Protein AF-A0AAW8NCE7-F1 (afdb_monomer)

Secondary structure (DSSP, 8-state):
--------SHHHHHHHHHHHHHHHHHHHHHHHH-------TTS-------HHHHHHHHHHTTEEEEE-TT--EEEEEHHHHHTT-

pLDDT: mean 74.78, std 11.85, range [40.78, 90.31]

Solvent-accessible surface area (backbone atoms only — not comparable to full-atom values): 5582 Å² total; per-residue (Å²): 137,86,84,76,84,80,92,74,64,69,68,65,52,52,52,52,52,52,52,54,52,50,53,57,56,56,56,58,46,32,78,78,73,41,74,91,65,78,70,59,86,86,59,78,85,77,83,76,80,47,75,64,56,54,54,49,51,61,62,53,69,48,48,43,81,45,68,50,99,88,70,53,77,44,81,40,51,50,76,61,56,69,74,73,114

Radius of gyration: 28.51 Å; Cα contacts (8 Å, |Δi|>4): 28; chains: 1; bounding box: 40×44×90 Å

Structure (mmCIF, N/CA/C/O backbone):
data_AF-A0AAW8NCE7-F1
#
_entry.id   AF-A0AAW8NCE7-F1
#
loop_
_atom_site.group_PDB
_atom_site.id
_atom_site.type_symbol
_atom_site.label_atom_id
_atom_site.label_alt_id
_atom_site.label_comp_id
_atom_site.label_asym_id
_atom_site.label_entity_id
_atom_site.label_seq_id
_atom_site.pdbx_PDB_ins_code
_atom_site.Cartn_x
_atom_site.Cartn_y
_atom_site.Cartn_z
_atom_site.occupancy
_atom_site.B_iso_or_equiv
_atom_site.auth_seq_id
_atom_site.auth_comp_id
_atom_site.auth_asym_id
_atom_site.auth_atom_id
_atom_site.pdbx_PDB_model_num
ATOM 1 N N . MET A 1 1 ? 6.364 -28.364 -63.032 1.00 42.09 1 MET A N 1
ATOM 2 C CA . MET A 1 1 ? 6.753 -26.935 -62.957 1.00 42.09 1 MET A CA 1
ATOM 3 C C . MET A 1 1 ? 5.676 -26.316 -62.105 1.00 42.09 1 MET A C 1
ATOM 5 O O . MET A 1 1 ? 4.648 -25.911 -62.629 1.00 42.09 1 MET A O 1
ATOM 9 N N . ASP A 1 2 ? 5.858 -26.368 -60.790 1.00 40.78 2 ASP A N 1
ATOM 10 C CA . ASP A 1 2 ? 4.741 -26.181 -59.868 1.00 40.78 2 ASP A CA 1
ATOM 11 C C . ASP A 1 2 ? 4.938 -24.824 -59.198 1.00 40.78 2 ASP A C 1
ATOM 13 O O . ASP A 1 2 ? 5.782 -24.645 -58.320 1.00 40.78 2 ASP A O 1
ATOM 17 N N . SER A 1 3 ? 4.226 -23.825 -59.719 1.00 50.38 3 SER A N 1
ATOM 18 C CA . SER A 1 3 ? 4.205 -22.473 -59.172 1.00 50.38 3 SER A CA 1
ATOM 19 C C . SER A 1 3 ? 3.206 -22.435 -58.018 1.00 50.38 3 SER A C 1
ATOM 21 O O . SER A 1 3 ? 1.995 -22.445 -58.231 1.00 50.38 3 SER A O 1
ATOM 23 N N . PHE A 1 4 ? 3.712 -22.427 -56.787 1.00 44.84 4 PHE A N 1
ATOM 24 C CA . PHE A 1 4 ? 2.889 -22.214 -55.600 1.00 44.84 4 PHE A CA 1
ATOM 25 C C . PHE A 1 4 ? 2.536 -20.722 -55.461 1.00 44.84 4 PHE A C 1
ATOM 27 O O . PHE A 1 4 ? 3.424 -19.870 -55.586 1.00 44.84 4 PHE A O 1
ATOM 34 N N . PRO A 1 5 ? 1.270 -20.365 -55.170 1.00 52.59 5 PRO A N 1
ATOM 35 C CA . PRO A 1 5 ? 0.889 -18.977 -54.957 1.00 52.59 5 PRO A CA 1
ATOM 36 C C . PRO A 1 5 ? 1.525 -18.445 -53.666 1.00 52.59 5 PRO A C 1
ATOM 38 O O . PRO A 1 5 ? 1.258 -18.924 -52.565 1.00 52.59 5 PRO A O 1
ATOM 41 N N . ARG A 1 6 ? 2.367 -17.415 -53.802 1.00 58.69 6 ARG A N 1
ATOM 42 C CA . ARG A 1 6 ? 2.872 -16.614 -52.679 1.00 58.69 6 ARG A CA 1
ATOM 43 C C . ARG A 1 6 ? 1.690 -15.896 -52.025 1.00 58.69 6 ARG A C 1
ATOM 45 O O . ARG A 1 6 ? 1.181 -14.922 -52.576 1.00 58.69 6 ARG A O 1
ATOM 52 N N . ILE A 1 7 ? 1.287 -16.337 -50.837 1.00 56.53 7 ILE A N 1
ATOM 53 C CA . ILE A 1 7 ? 0.395 -15.568 -49.962 1.00 56.53 7 ILE A CA 1
ATOM 54 C C . ILE A 1 7 ? 1.233 -14.427 -49.368 1.00 56.53 7 ILE A C 1
ATOM 56 O O . ILE A 1 7 ? 1.794 -14.534 -48.283 1.00 56.53 7 ILE A O 1
ATOM 60 N N . VAL A 1 8 ? 1.404 -13.354 -50.139 1.00 59.88 8 VAL A N 1
ATOM 61 C CA . VAL A 1 8 ? 2.076 -12.122 -49.710 1.00 59.88 8 VAL A C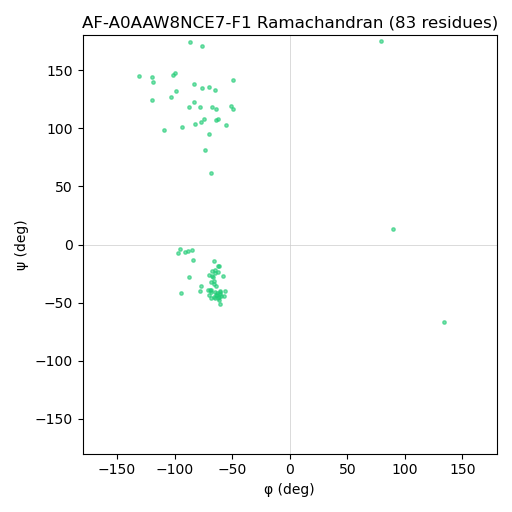A 1
ATOM 62 C C . VAL A 1 8 ? 1.026 -11.095 -49.303 1.00 59.88 8 VAL A C 1
ATOM 64 O O . VAL A 1 8 ? 0.088 -10.823 -50.050 1.00 59.88 8 VAL A O 1
ATOM 67 N N . GLY A 1 9 ? 1.231 -10.474 -48.142 1.00 57.50 9 GLY A N 1
ATOM 68 C CA . GLY A 1 9 ? 0.943 -9.047 -47.992 1.00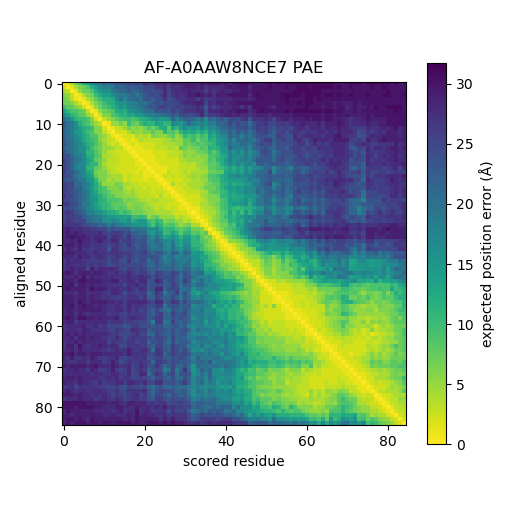 57.50 9 GLY A CA 1
ATOM 69 C C . GLY A 1 9 ? 0.174 -8.657 -46.737 1.00 57.50 9 GLY A C 1
ATOM 70 O O . GLY A 1 9 ? 0.721 -7.996 -45.871 1.00 57.50 9 GLY A O 1
ATOM 71 N N . LYS A 1 10 ? -1.087 -9.068 -46.589 1.00 59.28 10 LYS A N 1
ATOM 72 C CA . LYS A 1 10 ? -2.015 -8.314 -45.717 1.00 59.28 10 LYS A CA 1
ATOM 73 C C . LYS A 1 10 ? -1.855 -8.520 -44.204 1.00 59.28 10 LYS A C 1
ATOM 75 O O . LYS A 1 10 ? -2.060 -7.585 -43.430 1.00 59.28 10 LYS A O 1
ATOM 80 N N . GLY A 1 11 ? -1.514 -9.731 -43.761 1.00 59.19 11 GLY A N 1
ATOM 81 C CA . GLY A 1 11 ? -1.454 -10.055 -42.327 1.00 59.19 11 GLY A CA 1
ATOM 82 C C . GLY A 1 11 ? -0.291 -9.373 -41.602 1.00 59.19 11 GLY A C 1
ATOM 83 O O . GLY A 1 11 ? -0.470 -8.807 -40.527 1.00 59.19 11 GLY A O 1
ATOM 84 N N . VAL A 1 12 ? 0.888 -9.375 -42.225 1.00 62.22 12 VAL A N 1
ATOM 85 C CA . VAL A 1 12 ? 2.120 -8.815 -41.646 1.00 62.22 12 VAL A CA 1
ATOM 86 C C . VAL A 1 12 ? 2.055 -7.286 -41.597 1.00 62.22 12 VAL A C 1
ATOM 88 O O . VAL A 1 12 ? 2.432 -6.686 -40.593 1.00 62.22 12 VAL A O 1
ATOM 91 N N . GLU A 1 13 ? 1.490 -6.660 -42.632 1.00 67.19 13 GLU A N 1
ATOM 92 C CA . GLU A 1 13 ? 1.242 -5.213 -42.674 1.00 67.19 13 GLU A CA 1
ATOM 93 C C . GLU A 1 13 ? 0.285 -4.772 -41.561 1.00 67.19 13 GLU A C 1
ATOM 95 O O . GLU A 1 13 ? 0.558 -3.810 -40.844 1.00 67.19 13 GLU A O 1
ATOM 100 N N . THR A 1 14 ? -0.806 -5.514 -41.352 1.00 77.88 14 THR A N 1
ATOM 101 C CA . THR A 1 14 ? -1.794 -5.194 -40.310 1.00 77.88 14 THR A CA 1
ATOM 102 C C . THR A 1 14 ? -1.179 -5.270 -38.910 1.00 77.88 14 THR A C 1
ATOM 104 O O . THR A 1 14 ? -1.381 -4.369 -38.097 1.00 77.88 14 THR A O 1
ATOM 107 N N . VAL A 1 15 ? -0.379 -6.305 -38.631 1.00 79.69 15 VAL A N 1
ATOM 108 C CA . VAL A 1 15 ? 0.316 -6.449 -37.342 1.00 79.69 15 VAL A CA 1
ATOM 109 C C . VAL A 1 15 ? 1.322 -5.315 -37.129 1.00 79.69 15 VAL A C 1
ATOM 111 O O . VAL A 1 15 ? 1.340 -4.714 -36.055 1.00 79.69 15 VAL A O 1
ATOM 114 N N . ALA A 1 16 ? 2.098 -4.951 -38.154 1.00 80.75 16 ALA A N 1
ATOM 115 C CA . ALA A 1 16 ? 3.040 -3.834 -38.073 1.00 80.75 16 ALA A CA 1
ATOM 116 C C . ALA A 1 16 ? 2.335 -2.496 -37.779 1.00 80.75 16 ALA A C 1
ATOM 118 O O . ALA A 1 16 ? 2.806 -1.710 -36.954 1.00 80.75 16 ALA A O 1
ATOM 119 N N . HIS A 1 17 ? 1.170 -2.255 -38.388 1.00 79.62 17 HIS A N 1
ATOM 120 C CA . HIS A 1 17 ? 0.364 -1.064 -38.117 1.00 79.62 17 HIS A CA 1
ATOM 121 C C . HIS A 1 17 ? -0.165 -1.013 -36.680 1.00 79.62 17 HIS A C 1
ATOM 123 O O . HIS A 1 17 ? -0.138 0.051 -36.057 1.00 79.62 17 HIS A O 1
ATOM 129 N N . VAL A 1 18 ? -0.621 -2.144 -36.136 1.00 85.56 18 VAL A N 1
ATOM 130 C CA . VAL A 1 18 ? -1.107 -2.224 -34.751 1.00 85.56 18 VAL A CA 1
ATOM 131 C C . VAL A 1 18 ? 0.027 -1.967 -33.759 1.00 85.56 18 VAL A C 1
ATOM 133 O O . VAL A 1 18 ? -0.143 -1.162 -32.844 1.00 85.56 18 VAL A O 1
ATOM 136 N N . VAL A 1 19 ? 1.198 -2.575 -33.971 1.00 84.69 19 VAL A N 1
ATOM 137 C CA . VAL A 1 19 ? 2.378 -2.378 -33.113 1.00 84.69 19 VAL A CA 1
ATOM 138 C C . VAL A 1 19 ? 2.848 -0.923 -33.144 1.00 84.69 19 VAL A C 1
ATOM 140 O O . VAL A 1 19 ? 3.034 -0.330 -32.084 1.00 84.69 19 VAL A O 1
ATOM 143 N N . ASN A 1 20 ? 2.953 -0.306 -34.326 1.00 83.31 20 ASN A N 1
ATOM 144 C CA . ASN A 1 20 ? 3.334 1.107 -34.440 1.00 83.31 20 ASN A CA 1
ATOM 145 C C . ASN A 1 20 ? 2.347 2.036 -33.724 1.00 83.31 20 ASN A C 1
ATOM 147 O O . ASN A 1 20 ? 2.755 2.985 -33.054 1.00 83.31 20 ASN A O 1
ATOM 151 N N . ARG A 1 21 ? 1.042 1.763 -33.833 1.00 83.88 21 ARG A N 1
ATOM 152 C CA . ARG A 1 21 ? 0.017 2.569 -33.162 1.00 83.88 21 ARG A CA 1
ATOM 153 C C . ARG A 1 21 ? 0.073 2.410 -31.644 1.00 83.88 21 ARG A C 1
ATOM 155 O O . ARG A 1 21 ? -0.052 3.405 -30.936 1.00 83.88 21 ARG A O 1
ATOM 162 N N . PHE A 1 22 ? 0.282 1.187 -31.156 1.00 86.56 22 PHE A N 1
ATOM 163 C CA . PHE A 1 22 ? 0.477 0.907 -29.735 1.00 86.56 22 PHE A CA 1
ATOM 164 C C . PHE A 1 22 ? 1.712 1.631 -29.191 1.00 86.56 22 PHE A C 1
ATOM 166 O O . PHE A 1 22 ? 1.586 2.386 -28.232 1.00 86.56 22 PHE A O 1
ATOM 173 N N . MET A 1 23 ? 2.864 1.493 -29.859 1.00 85.75 23 MET A N 1
ATOM 174 C CA . MET A 1 23 ? 4.103 2.173 -29.470 1.00 85.75 23 MET A CA 1
ATOM 175 C C . MET A 1 23 ? 3.924 3.695 -29.419 1.00 85.75 23 MET A C 1
ATOM 177 O O . MET A 1 23 ? 4.307 4.320 -28.433 1.00 85.75 23 MET A O 1
ATOM 181 N N . GLY A 1 24 ? 3.267 4.290 -30.421 1.00 82.12 24 GLY A N 1
ATOM 182 C CA . GLY A 1 24 ? 2.981 5.728 -30.439 1.00 82.12 24 GLY A CA 1
ATOM 183 C C . GLY A 1 24 ? 2.018 6.194 -29.338 1.00 82.12 24 GLY A C 1
ATOM 184 O O . GLY A 1 24 ? 2.171 7.295 -28.816 1.00 82.12 24 GLY A O 1
ATOM 185 N N . LEU A 1 25 ? 1.038 5.370 -28.948 1.00 83.25 25 LEU A N 1
ATOM 186 C CA . LEU A 1 25 ? 0.150 5.654 -27.811 1.00 83.25 25 LEU A CA 1
ATOM 187 C C . LEU A 1 25 ? 0.910 5.594 -26.484 1.00 83.25 25 LEU A C 1
ATOM 189 O O . LEU A 1 25 ? 0.776 6.499 -25.663 1.00 83.25 25 LEU A O 1
ATOM 193 N N . THR A 1 26 ? 1.732 4.563 -26.289 1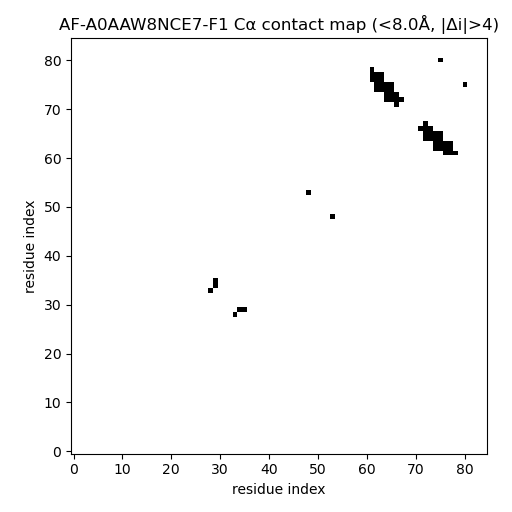.00 77.50 26 THR A N 1
ATOM 194 C CA . THR A 1 26 ? 2.525 4.401 -25.066 1.00 77.50 26 THR A CA 1
ATOM 195 C C . THR A 1 26 ? 3.620 5.456 -24.933 1.00 77.50 26 THR A C 1
ATOM 197 O O . THR A 1 26 ? 3.893 5.901 -23.824 1.00 77.50 26 THR A O 1
ATOM 200 N N . ASP A 1 27 ? 4.194 5.936 -26.040 1.00 77.56 27 ASP A N 1
ATOM 201 C CA . ASP A 1 27 ? 5.196 7.009 -26.017 1.00 77.56 27 ASP A CA 1
ATOM 202 C C . ASP A 1 27 ? 4.600 8.339 -25.525 1.00 77.56 27 ASP A C 1
ATOM 204 O O . ASP A 1 27 ? 5.246 9.095 -24.805 1.00 77.56 27 ASP A O 1
ATOM 208 N N . ARG A 1 28 ? 3.312 8.598 -25.789 1.00 80.12 28 ARG A N 1
ATOM 209 C CA . ARG A 1 28 ? 2.621 9.783 -25.247 1.00 80.12 28 ARG A CA 1
ATOM 210 C C . ARG A 1 28 ? 2.446 9.729 -23.730 1.00 80.12 28 ARG A C 1
ATOM 212 O O . ARG A 1 28 ? 2.398 10.776 -23.092 1.00 80.12 28 ARG A O 1
ATOM 219 N N . LEU A 1 29 ? 2.381 8.535 -23.140 1.00 81.19 29 LEU A N 1
ATOM 220 C CA . LEU A 1 29 ? 2.303 8.378 -21.686 1.00 81.19 29 LEU A CA 1
ATOM 221 C C . LEU A 1 29 ? 3.608 8.814 -20.998 1.00 81.19 29 LEU A C 1
ATOM 223 O O . LEU A 1 29 ? 3.566 9.248 -19.850 1.00 81.19 29 LEU A O 1
ATOM 227 N N . ARG A 1 30 ? 4.742 8.827 -21.714 1.00 74.50 30 ARG A N 1
ATOM 228 C CA . ARG A 1 30 ? 6.023 9.372 -21.233 1.00 74.50 30 ARG A CA 1
ATOM 229 C C . ARG A 1 30 ? 5.939 10.850 -20.831 1.00 74.50 30 ARG A C 1
ATOM 231 O O . ARG A 1 30 ? 6.702 11.285 -19.977 1.00 74.50 30 A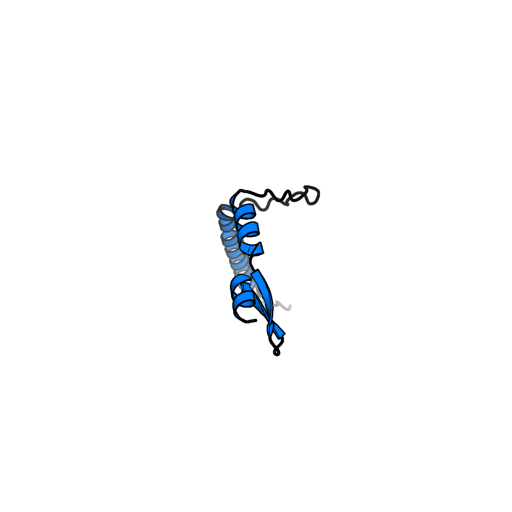RG A O 1
ATOM 238 N N . PHE A 1 31 ? 5.025 11.630 -21.414 1.00 77.50 31 PHE A N 1
ATOM 239 C CA . PHE A 1 31 ? 4.824 13.029 -21.013 1.00 77.50 31 PHE A CA 1
ATOM 240 C C . PHE A 1 31 ? 4.181 13.162 -19.627 1.00 77.50 31 PHE A C 1
ATOM 242 O O . PHE A 1 31 ? 4.406 14.165 -18.958 1.00 77.50 31 PHE A O 1
ATOM 249 N N . PHE A 1 32 ? 3.414 12.157 -19.194 1.00 78.12 32 PHE A N 1
ATOM 250 C CA . PHE A 1 32 ? 2.768 12.134 -17.881 1.00 78.12 32 PHE A CA 1
ATOM 251 C C . PHE A 1 32 ? 3.612 11.401 -16.832 1.00 78.12 32 PHE A C 1
ATOM 253 O O . PHE A 1 32 ? 3.737 11.882 -15.713 1.00 78.12 32 PHE A O 1
ATOM 260 N N . PHE A 1 33 ? 4.215 10.264 -17.192 1.00 77.00 33 PHE A N 1
ATOM 261 C CA . PHE A 1 33 ? 4.989 9.425 -16.264 1.00 77.00 33 PHE A CA 1
ATOM 262 C C . PHE A 1 33 ? 6.501 9.702 -16.281 1.00 77.00 33 PHE A C 1
ATOM 264 O O . PHE A 1 33 ? 7.243 9.125 -15.492 1.00 77.00 33 PHE A O 1
ATOM 271 N N . GLY A 1 34 ? 6.970 10.583 -17.167 1.00 71.56 34 GLY A N 1
ATOM 272 C CA . GLY A 1 34 ? 8.391 10.833 -17.388 1.00 71.56 34 GLY A CA 1
ATOM 273 C C . GLY A 1 34 ? 9.063 9.761 -18.260 1.00 71.56 34 GLY A C 1
ATOM 274 O O . GLY A 1 34 ? 8.434 8.784 -18.678 1.00 71.56 34 GLY A O 1
ATOM 275 N N . PRO A 1 35 ? 10.352 9.946 -18.604 1.00 72.56 35 PRO A N 1
ATOM 276 C CA . PRO A 1 35 ? 11.159 8.929 -19.268 1.00 72.56 35 PRO A CA 1
ATOM 277 C C . PRO A 1 35 ? 11.062 7.579 -18.562 1.00 72.56 35 PRO A C 1
ATOM 279 O O . PRO A 1 35 ? 11.141 7.532 -17.338 1.00 72.56 35 PRO A O 1
ATOM 282 N N . ALA A 1 36 ? 11.033 6.484 -19.328 1.00 66.44 36 ALA A N 1
ATOM 283 C CA . ALA A 1 36 ? 11.383 5.159 -18.819 1.00 66.44 36 ALA A CA 1
ATOM 284 C C . ALA A 1 36 ? 12.891 5.124 -18.498 1.00 66.44 36 ALA A C 1
ATOM 286 O O . ALA A 1 36 ? 13.674 4.421 -19.135 1.00 66.44 36 ALA A O 1
ATOM 287 N N . ALA A 1 37 ? 13.332 5.973 -17.572 1.00 61.81 37 ALA A N 1
ATOM 288 C CA . ALA A 1 37 ? 14.620 5.831 -16.942 1.00 61.81 37 ALA A CA 1
ATOM 289 C C . ALA A 1 37 ? 14.532 4.518 -16.173 1.00 61.81 37 ALA A C 1
ATOM 291 O O . ALA A 1 37 ? 13.695 4.363 -15.283 1.00 61.81 37 ALA A O 1
ATOM 292 N N . ARG A 1 38 ? 15.360 3.547 -16.562 1.00 61.44 38 ARG A N 1
ATOM 293 C CA . ARG A 1 38 ? 15.720 2.469 -15.650 1.00 61.44 38 ARG A CA 1
ATOM 294 C C . ARG A 1 38 ? 16.276 3.178 -14.424 1.00 61.44 38 ARG A C 1
ATOM 296 O O . ARG A 1 38 ? 17.370 3.731 -14.500 1.00 61.44 38 ARG A O 1
ATOM 303 N N . LEU A 1 39 ? 15.468 3.264 -13.370 1.00 58.12 39 LEU A N 1
ATOM 304 C CA . LEU A 1 39 ? 15.956 3.598 -12.046 1.00 58.12 39 LEU A CA 1
ATOM 305 C C . LEU A 1 39 ? 17.113 2.633 -11.819 1.00 58.12 39 LEU A C 1
ATOM 307 O O . LEU A 1 39 ? 16.943 1.423 -11.982 1.00 58.12 39 LEU A O 1
ATOM 311 N N . ASP A 1 40 ? 18.300 3.191 -11.622 1.00 63.88 40 ASP A N 1
ATOM 312 C CA . ASP A 1 40 ? 19.471 2.418 -11.256 1.00 63.88 40 ASP A CA 1
ATOM 313 C C . ASP A 1 40 ? 19.063 1.522 -10.072 1.00 63.88 40 ASP A C 1
ATOM 315 O O . ASP A 1 40 ? 18.630 2.058 -9.048 1.00 63.88 40 ASP A O 1
ATOM 319 N N . PRO A 1 41 ? 19.084 0.184 -10.226 1.00 65.38 41 PRO A N 1
ATOM 320 C CA . PRO A 1 41 ? 18.603 -0.725 -9.190 1.00 65.38 41 PRO A CA 1
ATOM 321 C C . PRO A 1 41 ? 19.420 -0.610 -7.899 1.00 65.38 41 PRO A C 1
ATOM 323 O O . PRO A 1 41 ? 18.931 -1.010 -6.846 1.00 65.38 41 PRO A O 1
ATOM 326 N N . ASP A 1 42 ? 20.624 -0.038 -7.977 1.00 74.25 42 ASP A N 1
ATOM 327 C CA . ASP A 1 42 ? 21.501 0.197 -6.835 1.00 74.25 42 ASP A CA 1
ATOM 328 C C . ASP A 1 42 ? 21.232 1.548 -6.148 1.00 74.25 42 ASP A C 1
ATOM 330 O O . ASP A 1 42 ? 21.791 1.834 -5.086 1.00 74.25 42 ASP A O 1
ATOM 334 N N . THR A 1 43 ? 20.348 2.385 -6.703 1.00 68.12 43 THR A N 1
ATOM 335 C CA . THR A 1 43 ? 19.935 3.630 -6.054 1.00 68.12 43 THR A CA 1
ATOM 336 C C . THR A 1 43 ? 18.911 3.325 -4.952 1.00 68.12 43 THR A C 1
ATOM 338 O O . THR A 1 43 ? 17.813 2.844 -5.246 1.00 68.12 43 THR A O 1
ATOM 341 N N . PRO A 1 44 ? 19.211 3.630 -3.673 1.00 70.19 44 PRO A N 1
ATOM 342 C CA . PRO A 1 44 ? 18.286 3.372 -2.578 1.00 70.19 44 PRO A CA 1
ATOM 343 C C . PRO A 1 44 ? 17.020 4.220 -2.734 1.00 70.19 44 PRO A C 1
ATOM 345 O O . PRO A 1 44 ? 17.085 5.433 -2.950 1.00 70.19 44 PRO A O 1
ATOM 348 N N . VAL A 1 45 ? 15.856 3.585 -2.583 1.00 71.50 45 V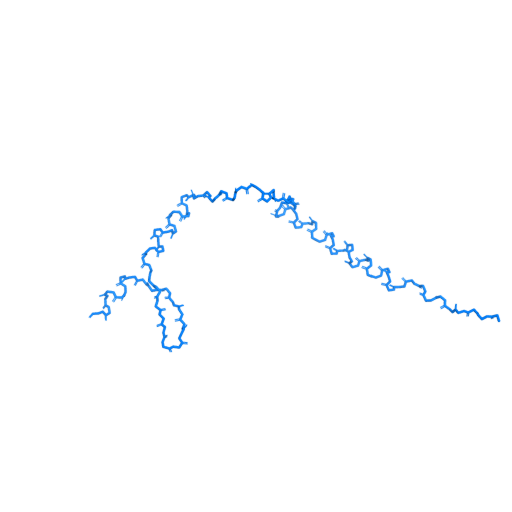AL A N 1
ATOM 349 C CA . VAL A 1 45 ? 14.564 4.281 -2.567 1.00 71.50 45 VAL A CA 1
ATOM 350 C C . VAL A 1 45 ? 14.465 5.093 -1.274 1.00 71.50 45 VAL A C 1
ATOM 352 O O 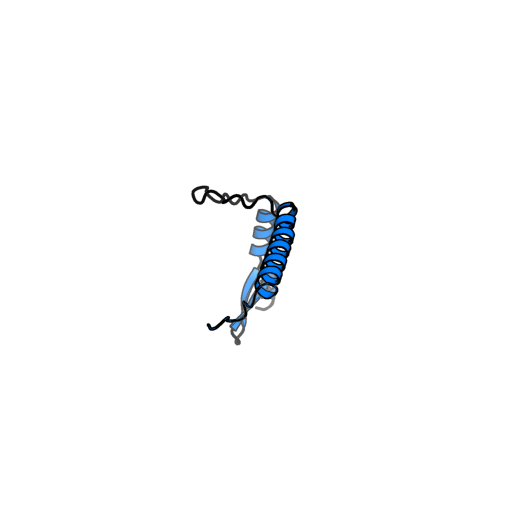. VAL A 1 45 ? 14.085 4.579 -0.223 1.00 71.50 45 VAL A O 1
ATOM 355 N N . VAL A 1 46 ? 14.821 6.375 -1.333 1.00 72.62 46 VAL A N 1
ATOM 356 C CA . VAL A 1 46 ? 14.679 7.289 -0.194 1.00 72.62 46 VAL A CA 1
ATOM 357 C C . VAL A 1 46 ? 13.211 7.686 -0.067 1.00 72.62 46 VAL A C 1
ATOM 359 O O . VAL A 1 46 ? 12.714 8.489 -0.855 1.00 72.62 46 VAL A O 1
ATOM 362 N N . HIS A 1 47 ? 12.526 7.127 0.929 1.00 69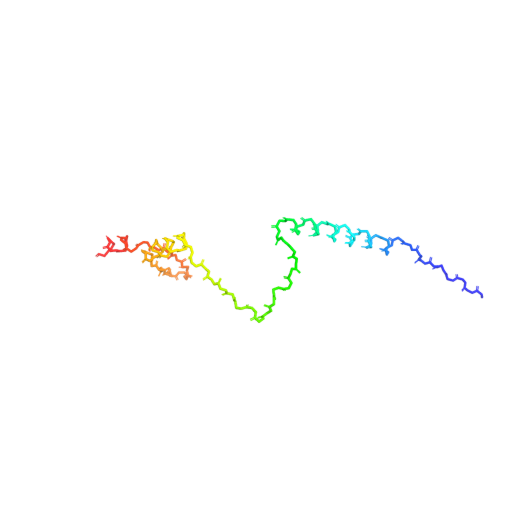.00 47 HIS A N 1
ATOM 363 C CA . HIS A 1 47 ? 11.172 7.535 1.297 1.00 69.00 47 HIS A CA 1
ATOM 364 C C . HIS A 1 47 ? 11.297 8.880 2.011 1.00 69.00 47 HIS A C 1
ATOM 366 O O . HIS A 1 47 ? 11.885 8.969 3.091 1.00 69.00 47 HIS A O 1
ATOM 372 N N . ARG A 1 48 ? 10.872 9.958 1.350 1.00 70.50 48 ARG A N 1
ATOM 373 C CA . ARG A 1 48 ? 10.900 11.293 1.943 1.00 70.50 48 ARG A CA 1
ATOM 374 C C . ARG A 1 48 ? 9.553 11.567 2.581 1.00 70.50 48 ARG A C 1
ATOM 376 O O . ARG A 1 48 ? 8.636 11.970 1.882 1.00 70.50 48 ARG A O 1
ATOM 383 N N . HIS A 1 49 ? 9.507 11.417 3.897 1.00 74.88 49 HIS A N 1
ATOM 384 C CA . HIS A 1 49 ? 8.370 11.838 4.699 1.00 74.88 49 HIS A CA 1
ATOM 385 C C . HIS A 1 49 ? 8.191 13.348 4.589 1.00 74.88 49 HIS A C 1
ATOM 387 O O . HIS A 1 49 ? 9.016 14.127 5.075 1.00 74.88 49 HIS A O 1
ATOM 393 N N . ASP A 1 50 ? 7.150 13.760 3.875 1.00 74.94 50 ASP A N 1
ATOM 394 C CA . ASP A 1 50 ? 6.681 15.134 3.888 1.00 74.94 50 ASP A CA 1
ATOM 395 C C . ASP A 1 50 ? 5.685 15.343 5.042 1.00 74.94 50 ASP A C 1
ATOM 397 O O . ASP A 1 50 ? 5.320 14.421 5.775 1.00 74.94 50 ASP A O 1
ATOM 401 N N . ALA A 1 51 ? 5.262 16.591 5.241 1.00 75.88 51 ALA A N 1
ATOM 402 C CA . ALA A 1 51 ? 4.331 16.920 6.315 1.00 75.88 51 ALA A CA 1
ATOM 403 C C . ALA A 1 51 ? 2.968 16.211 6.167 1.00 75.88 51 ALA A C 1
ATOM 405 O O . ALA A 1 51 ? 2.270 16.037 7.164 1.00 75.88 51 ALA A O 1
ATOM 406 N N . PHE A 1 52 ? 2.586 15.803 4.950 1.00 73.81 52 PHE A N 1
ATOM 407 C CA . PHE A 1 52 ? 1.335 15.089 4.699 1.00 73.81 52 PHE A CA 1
ATOM 408 C C . PHE A 1 52 ? 1.442 13.615 5.083 1.00 73.81 52 PHE A C 1
ATOM 410 O O . PHE A 1 52 ? 0.504 13.086 5.680 1.00 73.81 52 PHE A O 1
ATOM 417 N N . GLU A 1 53 ? 2.571 12.962 4.801 1.00 76.19 53 GLU A N 1
ATOM 418 C CA . GLU A 1 53 ? 2.821 11.587 5.249 1.00 76.19 53 GLU A CA 1
ATOM 419 C C . GLU A 1 53 ? 2.772 11.493 6.778 1.00 76.19 53 GLU A C 1
ATOM 421 O O . GLU A 1 53 ? 2.084 10.632 7.325 1.00 76.19 53 GLU A O 1
ATOM 426 N N . GLN A 1 54 ? 3.402 12.440 7.475 1.00 81.50 54 GLN A N 1
ATOM 427 C CA . GLN A 1 54 ? 3.430 12.435 8.936 1.00 81.50 54 GLN A CA 1
ATOM 428 C C . GLN A 1 54 ? 2.060 12.737 9.568 1.00 81.50 54 GLN A C 1
ATOM 430 O O . GLN A 1 54 ? 1.675 12.092 10.542 1.00 81.50 54 GLN A O 1
ATOM 435 N N . ALA A 1 55 ? 1.292 13.669 8.993 1.00 79.50 55 ALA A N 1
ATOM 436 C CA . ALA A 1 55 ? -0.082 13.928 9.431 1.00 79.50 55 ALA A CA 1
ATOM 437 C C . ALA A 1 55 ? -0.998 12.710 9.207 1.00 79.50 55 ALA A C 1
ATOM 439 O O . ALA A 1 55 ? -1.867 12.423 10.029 1.00 79.50 55 ALA A O 1
ATOM 440 N N . SER A 1 56 ? -0.777 11.969 8.117 1.00 80.19 56 SER A N 1
ATOM 441 C CA . SER A 1 56 ? -1.535 10.750 7.815 1.00 80.19 56 SER A CA 1
ATOM 442 C C . SER A 1 56 ? -1.223 9.629 8.811 1.00 80.19 56 SER A C 1
ATOM 444 O O . SER A 1 56 ? -2.132 8.919 9.232 1.00 80.19 56 SER A O 1
ATOM 446 N N . GLU A 1 57 ? 0.038 9.472 9.225 1.00 82.19 57 GLU A N 1
ATOM 447 C CA . GLU A 1 57 ? 0.425 8.507 10.266 1.00 82.19 57 GLU A CA 1
ATOM 448 C C . GLU A 1 57 ? -0.219 8.825 11.622 1.00 82.19 57 GLU A C 1
ATOM 450 O O . GLU A 1 57 ? -0.709 7.916 12.297 1.00 82.19 57 GLU A O 1
ATOM 455 N N . GLU A 1 58 ? -0.259 10.106 12.006 1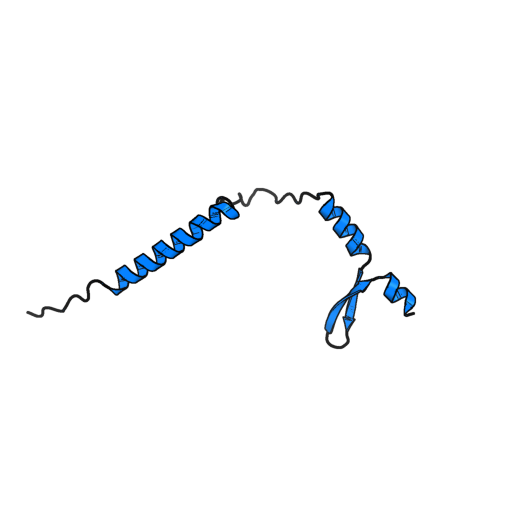.00 81.62 58 GLU A N 1
ATOM 456 C CA . GLU A 1 58 ? -0.932 10.546 13.231 1.00 81.62 58 GLU A CA 1
ATOM 457 C C . GLU A 1 58 ? -2.430 10.216 13.180 1.00 81.62 58 GLU A C 1
ATOM 459 O O . GLU A 1 58 ? -2.942 9.574 14.098 1.00 81.62 58 GLU A O 1
ATOM 464 N N . GLU A 1 59 ? -3.116 10.542 12.080 1.00 81.94 59 GLU A N 1
ATOM 465 C CA . GLU A 1 59 ? -4.536 10.217 11.891 1.00 81.94 59 GLU A CA 1
ATOM 466 C C . GLU A 1 59 ? -4.798 8.699 11.937 1.00 81.94 59 GLU A C 1
ATOM 468 O O . GLU A 1 59 ? -5.735 8.243 12.600 1.00 81.94 59 GLU A O 1
ATOM 473 N N . LEU A 1 60 ? -3.944 7.897 11.291 1.00 84.12 60 LEU A N 1
ATOM 474 C CA . LEU A 1 60 ? -4.065 6.436 11.250 1.00 84.12 60 LEU A CA 1
ATOM 475 C C . LEU A 1 60 ? -3.842 5.771 12.616 1.00 84.12 60 LEU A C 1
ATOM 477 O O . LEU A 1 60 ? -4.423 4.716 12.877 1.00 84.12 60 LEU A O 1
ATOM 481 N N . SER A 1 61 ? -3.056 6.381 13.508 1.00 83.94 61 SER A N 1
ATOM 482 C CA . SER A 1 61 ? -2.760 5.838 14.846 1.00 83.94 61 SER A CA 1
ATOM 483 C C . SER A 1 61 ? -3.998 5.673 15.745 1.00 83.94 61 SER A C 1
ATOM 485 O O . SER A 1 61 ? -3.984 4.915 16.723 1.00 83.94 61 SER A O 1
ATOM 487 N N . HIS A 1 62 ? -5.088 6.359 15.397 1.00 86.62 62 HIS A N 1
ATOM 488 C CA . HIS A 1 62 ? -6.363 6.309 16.103 1.00 86.62 62 HIS A CA 1
ATOM 489 C C . HIS A 1 62 ? -7.266 5.149 15.665 1.00 86.62 62 HIS A C 1
ATOM 491 O O . HIS A 1 62 ? -8.319 4.948 16.273 1.00 86.62 62 HIS A O 1
ATOM 497 N N . PHE A 1 63 ? -6.880 4.364 14.656 1.00 87.56 63 PHE A N 1
ATOM 498 C CA . PHE A 1 63 ? -7.656 3.221 14.179 1.00 87.56 63 PHE A CA 1
ATOM 499 C C . PHE A 1 63 ? -7.101 1.885 14.690 1.00 87.56 63 PHE A C 1
ATOM 501 O O . PHE A 1 63 ? -5.895 1.686 14.820 1.00 87.56 63 PHE A O 1
ATOM 508 N N . VAL A 1 64 ? -8.000 0.939 14.947 1.00 87.00 64 VAL A N 1
ATOM 509 C CA . VAL A 1 64 ? -7.709 -0.467 15.248 1.00 87.00 64 VAL A CA 1
ATOM 510 C C . VAL A 1 64 ? -8.382 -1.328 14.190 1.00 87.00 64 VAL A C 1
ATOM 512 O O . VAL A 1 64 ? -9.466 -1.003 13.711 1.00 87.00 64 VAL A O 1
ATOM 515 N N . VAL A 1 65 ? -7.734 -2.423 13.804 1.00 88.25 65 VAL A N 1
ATOM 516 C CA . VAL A 1 65 ? -8.315 -3.382 12.864 1.00 88.25 65 VAL A CA 1
ATOM 517 C C . VAL A 1 65 ? -9.145 -4.400 13.636 1.00 88.25 65 VAL A C 1
ATOM 519 O O . VAL A 1 65 ? -8.605 -5.160 14.438 1.00 88.25 65 VAL A O 1
ATOM 522 N N . GLU A 1 66 ? -10.443 -4.444 13.360 1.00 86.69 66 GLU A N 1
ATOM 523 C CA . GLU A 1 66 ? -11.336 -5.497 13.832 1.00 86.69 66 GLU A CA 1
ATOM 524 C C . GLU A 1 66 ? -11.571 -6.530 12.737 1.00 86.69 66 GLU A C 1
ATOM 526 O O . GLU A 1 66 ? -11.572 -6.215 11.547 1.00 86.69 66 GLU A O 1
ATOM 531 N N . THR A 1 67 ? -11.760 -7.782 13.151 1.00 90.31 67 THR A N 1
ATOM 532 C CA . THR A 1 67 ? -12.087 -8.885 12.246 1.00 90.31 67 THR A CA 1
ATOM 533 C C . THR A 1 67 ? -13.429 -9.466 12.649 1.00 90.31 67 THR A C 1
ATOM 535 O O . THR A 1 67 ? -13.600 -9.864 13.802 1.00 90.31 67 THR A O 1
ATOM 538 N N . ASP A 1 68 ? -14.378 -9.512 11.717 1.00 88.12 68 ASP A N 1
ATOM 539 C CA . ASP A 1 68 ? -15.681 -10.121 11.975 1.00 88.12 68 ASP A CA 1
ATOM 540 C C . ASP A 1 68 ? -15.609 -11.663 11.959 1.00 88.12 68 ASP A C 1
ATOM 542 O O . ASP A 1 68 ? -14.611 -12.274 11.571 1.00 88.12 68 ASP A O 1
ATOM 546 N N . ALA A 1 69 ? -16.693 -12.324 12.371 1.00 88.00 69 ALA A N 1
ATOM 547 C CA . ALA A 1 69 ? -16.773 -13.787 12.378 1.00 88.00 69 ALA A CA 1
ATOM 548 C C . ALA A 1 69 ? -16.733 -14.425 10.970 1.00 88.00 69 ALA A C 1
ATOM 550 O O . ALA A 1 69 ? -16.543 -15.636 10.857 1.00 88.00 69 ALA A O 1
ATOM 551 N N . ALA A 1 70 ? -16.918 -13.634 9.907 1.00 89.50 70 ALA A N 1
ATOM 552 C CA . ALA A 1 70 ? -16.788 -14.060 8.516 1.00 89.50 70 ALA A CA 1
ATOM 553 C C . ALA A 1 70 ? -15.358 -13.865 7.965 1.00 89.50 70 ALA A C 1
ATOM 555 O O . ALA A 1 70 ? -15.066 -14.332 6.865 1.00 89.50 70 ALA A O 1
ATOM 556 N N . GLY A 1 71 ? -14.462 -13.236 8.735 1.00 89.50 71 GLY A N 1
ATOM 557 C CA . GLY A 1 71 ? -13.067 -12.992 8.375 1.00 89.50 71 GLY A CA 1
ATOM 558 C C . GLY A 1 71 ? -12.815 -11.675 7.636 1.00 89.50 71 GLY A C 1
ATOM 559 O O . GLY A 1 71 ? -11.739 -11.512 7.064 1.00 89.50 71 GLY A O 1
ATOM 560 N N . HIS A 1 72 ? -13.764 -10.738 7.610 1.00 88.19 72 HIS A N 1
ATOM 561 C CA . HIS A 1 72 ? -13.539 -9.419 7.015 1.00 88.19 72 HIS A CA 1
ATOM 562 C C . HIS A 1 72 ? -12.842 -8.480 8.003 1.00 88.19 72 HIS A C 1
ATOM 564 O O . HIS A 1 72 ? -13.209 -8.430 9.177 1.00 88.19 72 HIS A O 1
ATOM 570 N N . HIS A 1 73 ? -11.872 -7.706 7.509 1.00 89.44 73 HIS A N 1
ATOM 571 C CA . HIS A 1 73 ? -11.090 -6.757 8.300 1.00 89.44 73 HIS A CA 1
ATOM 572 C C . HIS A 1 73 ? -11.555 -5.320 8.052 1.00 89.44 73 HIS A C 1
ATOM 574 O O . HIS A 1 73 ? -11.575 -4.869 6.904 1.00 89.44 73 HIS A O 1
ATOM 580 N N . TYR A 1 74 ? -11.865 -4.587 9.120 1.00 86.06 74 TYR A N 1
ATOM 581 C CA . TYR A 1 74 ? -12.281 -3.186 9.047 1.00 86.06 74 TYR A CA 1
ATOM 582 C C . TYR A 1 74 ? -11.484 -2.333 10.029 1.00 86.06 74 TYR A C 1
ATOM 584 O O . TYR A 1 74 ? -11.150 -2.779 11.123 1.00 86.06 74 TYR A O 1
ATOM 592 N N . ALA A 1 75 ? -11.189 -1.095 9.637 1.00 87.06 75 ALA A N 1
ATOM 593 C CA . ALA A 1 75 ? -10.601 -0.108 10.530 1.00 87.06 75 ALA A CA 1
ATOM 594 C C . ALA A 1 75 ? -11.714 0.562 11.346 1.00 87.06 75 ALA A C 1
ATOM 596 O O . ALA A 1 75 ? -12.640 1.145 10.782 1.00 87.06 75 ALA A O 1
ATOM 597 N N . VAL A 1 76 ? -11.607 0.493 12.667 1.00 85.44 76 VAL A N 1
ATOM 598 C CA . VAL A 1 76 ? -12.537 1.100 13.623 1.00 85.44 76 VAL A CA 1
ATOM 599 C C . VAL A 1 76 ? -11.772 2.115 14.459 1.00 85.44 76 VAL A C 1
ATOM 601 O O . VAL A 1 76 ? -10.623 1.881 14.831 1.00 85.44 76 VAL A O 1
ATOM 604 N N . ARG A 1 77 ? -12.382 3.265 14.745 1.00 86.38 77 ARG A N 1
ATOM 605 C CA . ARG A 1 77 ? -11.762 4.275 15.604 1.00 86.38 77 ARG A CA 1
ATOM 606 C C . ARG A 1 77 ? -11.716 3.802 17.055 1.00 86.38 77 ARG A C 1
ATOM 608 O O . ARG A 1 77 ? -12.706 3.290 17.576 1.00 86.38 77 ARG A O 1
ATOM 615 N N . ARG A 1 78 ? -10.580 4.003 17.724 1.00 81.75 78 ARG A N 1
ATOM 616 C CA . ARG A 1 78 ? -10.361 3.575 19.116 1.00 81.75 78 ARG A CA 1
ATOM 617 C C . ARG A 1 78 ? -11.396 4.144 20.080 1.00 81.75 78 ARG A C 1
ATOM 619 O O . ARG A 1 78 ? -11.881 3.417 20.941 1.00 81.75 78 ARG A O 1
ATOM 626 N N . GLU A 1 79 ? -11.781 5.405 19.910 1.00 81.44 79 GLU A N 1
ATOM 627 C CA . GLU A 1 79 ? -12.779 6.057 20.762 1.00 81.44 79 GLU A CA 1
ATOM 628 C C . GLU A 1 79 ? -14.180 5.439 20.656 1.00 81.44 79 GLU A C 1
ATOM 630 O O . GLU A 1 79 ? -14.997 5.621 21.557 1.00 81.44 79 GLU A O 1
ATOM 635 N N . ASP A 1 80 ? -14.484 4.734 19.566 1.00 78.25 80 ASP A N 1
ATOM 636 C CA . ASP A 1 80 ? -15.780 4.088 19.372 1.00 78.25 80 ASP A CA 1
ATOM 637 C C . ASP A 1 80 ? -15.799 2.679 19.973 1.00 78.25 80 ASP A C 1
ATOM 639 O O . ASP A 1 80 ? -16.848 2.244 20.444 1.00 78.25 80 ASP A O 1
ATOM 643 N N . LEU A 1 81 ? -14.647 2.002 20.048 1.00 76.19 81 LEU A N 1
ATOM 644 C CA . LEU A 1 81 ? -14.472 0.766 20.821 1.00 76.19 81 LEU A CA 1
ATOM 645 C C . LEU A 1 81 ? -14.641 1.009 22.328 1.00 76.19 81 LEU A C 1
ATOM 647 O O . LEU A 1 81 ? -15.355 0.274 23.003 1.00 76.19 81 LEU A O 1
ATOM 651 N N . GLU A 1 82 ? -14.017 2.063 22.858 1.00 73.44 82 GLU A N 1
ATOM 652 C CA . GLU A 1 82 ? -14.036 2.374 24.297 1.00 73.44 82 GLU A CA 1
ATOM 653 C C . GLU A 1 82 ? -15.437 2.731 24.821 1.00 73.44 82 GLU A C 1
ATOM 655 O O . GLU A 1 82 ? -15.718 2.548 26.001 1.00 73.44 82 GLU A O 1
ATOM 660 N N . LYS A 1 83 ? -16.337 3.209 23.952 1.00 71.31 83 LYS A N 1
ATOM 661 C CA . LYS A 1 83 ? -17.740 3.514 24.295 1.00 71.31 83 LYS A CA 1
ATOM 662 C C . LYS A 1 83 ? -18.666 2.295 24.243 1.00 71.31 83 LYS A C 1
ATOM 664 O O . LYS A 1 83 ? -19.811 2.401 24.677 1.00 71.31 83 LYS A O 1
ATOM 669 N N . GLN A 1 84 ? -18.216 1.188 23.652 1.00 60.44 84 GLN A N 1
ATOM 670 C CA . GLN A 1 84 ? -19.003 -0.037 23.475 1.00 60.44 84 GLN A CA 1
ATOM 671 C C . GLN A 1 84 ? -18.742 -1.094 24.564 1.00 60.44 84 GLN A C 1
ATOM 673 O O . GLN A 1 84 ? -19.453 -2.100 24.593 1.00 60.44 84 GLN A O 1
ATOM 678 N N . GLY A 1 85 ? -17.750 -0.878 25.438 1.00 53.78 85 GLY A N 1
ATOM 679 C CA . GLY A 1 85 ? -17.460 -1.711 26.616 1.00 53.78 85 GLY A CA 1
ATOM 680 C C . GLY A 1 85 ? -18.133 -1.202 27.884 1.00 53.78 85 GLY A C 1
ATOM 681 O O . GLY A 1 85 ? -18.498 -2.060 28.718 1.00 53.78 85 GLY A O 1
#

Organism: Pseudarthrobacter oxydans (NCBI:txid1671)

Sequence (85 aa):
MDSFPRIVGKGVETVAHVVNRFMGLTDRLRFFFGPAARLDPDTPVVHRHDAFEQASEEELSHFVVETDAAGHHYAVRREDLEKQG

Nearest PDB structures (foldseek):
  7uyx-assembly2_C  TM=5.298E-01  e=1.283E+00  Pseudomonas phage PA1C
  7uyx-assembly1_A  TM=5.248E-01  e=1.372E+00  Pseudomon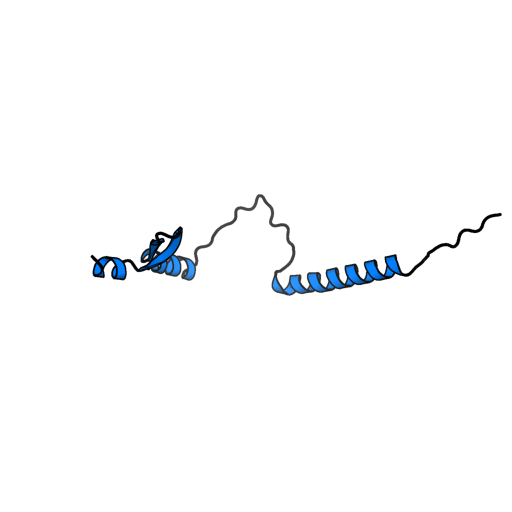as phage PA1C
  2xfv-assembly1_B  TM=3.575E-01  e=2.057E+00  Saccharomyces cerevisiae
  6wq2-assembly1_B  TM=2.540E-01  e=4.947E+00  Sulfolobus islandicus filamentous virus

Foldseek 3Di:
DDDDDPPDDDPVVVVVVVVVVVVVVVVVCCVVVPDPPPPPPPDDPDDDDDPVNVVVVVVLVQWDWDADPVGDTDTDGVVVVVVVD

Mean predicted aligned error: 17.23 Å